Protein AF-A0A7X1ZJQ6-F1 (afdb_monomer)

Nearest PDB structures (foldseek):
  4pg6-assembly1_B  TM=3.881E-01  e=3.988E-01  Staphylococcus aureus
  4pg8-assembly1_B  TM=4.120E-01  e=9.371E-01  Staphylococcus aureus M1064
  4pg5-assembly1_B  TM=3.654E-01  e=6.317E-01  Staphylococcus aureus M1064
  4pcq-assembly2_D  TM=2.652E-01  e=8.775E-01  Mycobacterium tuberculosis H37Rv
  6z16-assembly1_e  TM=2.430E-01  e=1.141E+00  Anoxybacillus flavithermus WK1

pLDDT: mean 82.62, std 13.27, range [44.66, 98.25]

Radius of gyration: 24.74 Å; Cα contacts (8 Å, |Δi|>4): 94; chains: 1; bounding box: 72×42×51 Å

Structure (mmCIF, N/CA/C/O backbone):
data_AF-A0A7X1ZJQ6-F1
#
_entry.id   AF-A0A7X1ZJQ6-F1
#
loop_
_atom_site.group_PDB
_atom_site.id
_atom_site.type_symbol
_atom_site.label_atom_id
_atom_site.label_alt_id
_atom_site.label_comp_id
_atom_site.label_asym_id
_atom_site.label_entity_id
_atom_site.label_seq_id
_atom_site.pdbx_PDB_ins_code
_atom_site.Cartn_x
_atom_site.Cartn_y
_atom_site.Cartn_z
_atom_site.occupancy
_atom_site.B_iso_or_equiv
_atom_site.auth_seq_id
_atom_site.auth_comp_id
_atom_site.auth_asym_id
_atom_site.auth_atom_id
_atom_site.pdbx_PDB_model_num
ATOM 1 N N . MET A 1 1 ? 32.523 27.589 -17.675 1.00 49.56 1 MET A N 1
ATOM 2 C CA . MET A 1 1 ? 33.145 26.272 -17.950 1.00 49.56 1 MET A CA 1
ATOM 3 C C . MET A 1 1 ? 32.057 25.309 -18.408 1.00 49.56 1 MET A C 1
ATOM 5 O O . MET A 1 1 ? 31.043 25.213 -17.732 1.00 49.56 1 MET A O 1
ATOM 9 N N . ARG A 1 2 ? 32.202 24.661 -19.573 1.00 62.75 2 ARG A N 1
ATOM 10 C CA . ARG A 1 2 ? 31.268 23.614 -20.029 1.00 62.75 2 ARG A CA 1
ATOM 11 C C . ARG A 1 2 ? 31.746 22.286 -19.446 1.00 62.75 2 ARG A C 1
ATOM 13 O O . ARG A 1 2 ? 32.780 21.790 -19.870 1.00 62.75 2 ARG A O 1
ATOM 20 N N . PHE A 1 3 ? 31.025 21.751 -18.465 1.00 68.38 3 PHE A N 1
ATOM 21 C CA . PHE A 1 3 ? 31.432 20.542 -17.736 1.00 68.38 3 PHE A CA 1
ATOM 22 C C . PHE A 1 3 ? 31.220 19.234 -18.515 1.00 68.38 3 PHE A C 1
ATOM 24 O O . PHE A 1 3 ? 31.763 18.207 -18.127 1.00 68.38 3 PHE A O 1
ATOM 31 N N . PHE A 1 4 ? 30.492 19.263 -19.637 1.00 73.38 4 PHE A N 1
ATOM 32 C CA . PHE A 1 4 ? 30.229 18.076 -20.449 1.00 73.38 4 PHE A CA 1
ATOM 33 C C . PHE A 1 4 ? 30.591 18.327 -21.917 1.00 73.38 4 PHE A C 1
ATOM 35 O O . PHE A 1 4 ? 30.092 19.263 -22.552 1.00 73.38 4 PHE A O 1
ATOM 42 N N . GLY A 1 5 ? 31.518 17.509 -22.426 1.00 78.62 5 GLY A N 1
ATOM 43 C CA . GLY A 1 5 ? 31.921 17.470 -23.833 1.00 78.62 5 GLY A CA 1
ATOM 44 C C . GLY A 1 5 ? 30.868 16.803 -24.726 1.00 78.62 5 GLY A C 1
ATOM 45 O O . GLY A 1 5 ? 29.788 16.438 -24.272 1.00 78.62 5 GLY A O 1
ATOM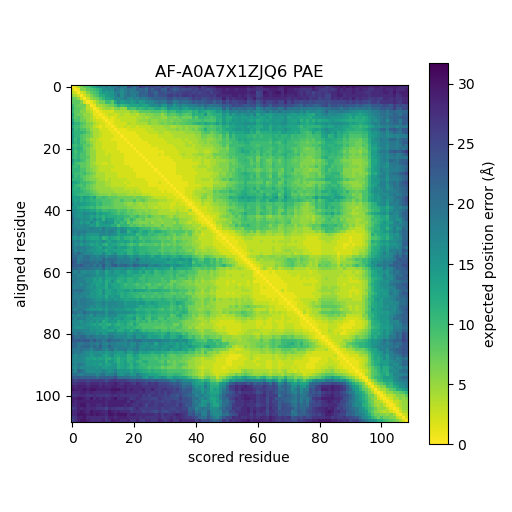 46 N N . LYS A 1 6 ? 31.174 16.640 -26.020 1.00 71.12 6 LYS A N 1
ATOM 47 C CA . LYS A 1 6 ? 30.297 15.915 -26.953 1.00 71.12 6 LYS A CA 1
ATOM 48 C C . LYS A 1 6 ? 30.265 14.429 -26.570 1.00 71.12 6 LYS A C 1
ATOM 50 O O . LYS A 1 6 ? 31.241 13.719 -26.785 1.00 71.12 6 LYS A O 1
ATOM 55 N N . THR A 1 7 ? 29.157 13.970 -25.998 1.00 75.25 7 THR A N 1
ATOM 56 C CA . THR A 1 7 ? 28.966 12.574 -25.588 1.00 75.25 7 THR A CA 1
ATOM 57 C C . THR A 1 7 ? 28.504 11.728 -26.774 1.00 75.25 7 THR A C 1
ATOM 59 O O . THR A 1 7 ? 27.451 11.988 -27.350 1.00 75.25 7 THR A O 1
ATOM 62 N N . HIS A 1 8 ? 29.289 10.712 -27.135 1.00 76.94 8 HIS A N 1
ATOM 63 C CA . HIS A 1 8 ? 28.966 9.740 -28.183 1.00 76.94 8 HIS A CA 1
ATOM 64 C C . HIS A 1 8 ? 28.721 8.375 -27.520 1.00 76.94 8 HIS A C 1
ATOM 66 O O . HIS A 1 8 ? 29.646 7.590 -27.337 1.00 76.94 8 HIS A O 1
ATOM 72 N N . ILE A 1 9 ? 27.487 8.130 -27.068 1.00 84.94 9 ILE A N 1
ATOM 73 C CA . ILE A 1 9 ? 27.072 6.846 -26.480 1.00 84.94 9 ILE A CA 1
ATOM 74 C C . ILE A 1 9 ? 26.155 6.141 -27.473 1.00 84.94 9 ILE A C 1
ATOM 76 O O . ILE A 1 9 ? 25.139 6.696 -27.890 1.00 84.94 9 ILE A O 1
ATOM 80 N N . ASP A 1 10 ? 26.493 4.900 -27.815 1.00 86.31 10 ASP A N 1
ATOM 81 C CA . ASP A 1 10 ? 25.655 4.050 -28.658 1.00 86.31 10 ASP A CA 1
ATOM 82 C C . ASP A 1 10 ? 24.568 3.349 -27.828 1.00 86.31 10 ASP A C 1
ATOM 84 O O . ASP A 1 10 ? 24.674 2.188 -27.423 1.00 86.31 10 ASP A O 1
ATOM 88 N N . PHE A 1 11 ? 23.488 4.078 -27.562 1.00 88.12 11 PHE A N 1
ATOM 89 C CA . PHE A 1 11 ? 22.320 3.545 -26.859 1.00 88.12 11 PHE A CA 1
ATOM 90 C C . PHE A 1 11 ? 21.654 2.383 -27.612 1.00 88.12 11 PHE A C 1
ATOM 92 O O . PHE A 1 11 ? 21.0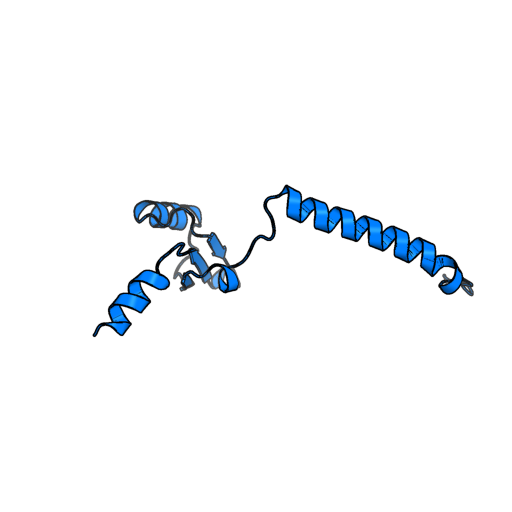93 1.478 -26.989 1.00 88.12 11 PHE A O 1
ATOM 99 N N . ILE A 1 12 ? 21.731 2.377 -28.946 1.00 89.62 12 ILE A N 1
ATOM 100 C CA . ILE A 1 12 ? 21.101 1.351 -29.781 1.00 89.62 12 ILE A CA 1
ATOM 101 C C . ILE A 1 12 ? 21.867 0.033 -29.677 1.00 89.62 12 ILE A C 1
ATOM 103 O O . ILE A 1 12 ? 21.240 -1.020 -29.526 1.00 89.62 12 ILE A O 1
ATOM 107 N N . GLY A 1 13 ? 23.199 0.075 -29.675 1.00 88.25 13 GLY A N 1
ATOM 108 C CA . GLY A 1 13 ? 24.048 -1.094 -29.446 1.00 88.25 13 GLY A CA 1
ATOM 109 C C . GLY A 1 13 ? 23.857 -1.704 -28.053 1.00 88.25 13 GLY A C 1
ATOM 110 O O . GLY A 1 13 ? 23.808 -2.928 -27.903 1.00 88.25 13 GLY A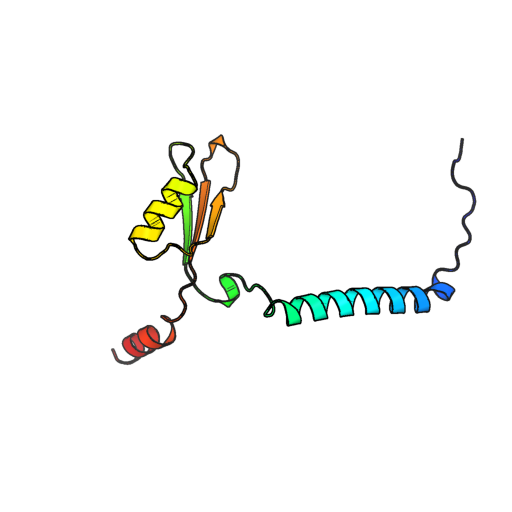 O 1
ATOM 111 N N . LEU A 1 14 ? 23.664 -0.871 -27.024 1.00 91.50 14 LEU A N 1
ATOM 112 C CA . LEU A 1 14 ? 23.492 -1.331 -25.639 1.00 91.50 14 LEU A CA 1
ATOM 113 C C . LEU A 1 14 ? 22.080 -1.842 -25.309 1.00 91.50 14 LEU A C 1
ATOM 115 O O . LEU A 1 14 ? 21.910 -2.508 -24.283 1.00 91.50 14 LEU A O 1
ATOM 119 N N . ARG A 1 15 ? 21.077 -1.609 -26.169 1.00 92.75 15 ARG A N 1
ATOM 120 C CA . ARG A 1 15 ? 19.662 -1.917 -25.878 1.00 92.75 15 ARG A CA 1
ATOM 121 C C . ARG A 1 15 ? 19.421 -3.352 -25.411 1.00 92.75 15 ARG A C 1
ATOM 123 O O . ARG A 1 15 ? 18.632 -3.575 -24.504 1.00 92.75 15 ARG A O 1
ATOM 130 N N . ARG A 1 16 ? 20.126 -4.336 -25.988 1.00 92.12 16 ARG A N 1
ATOM 131 C CA . ARG A 1 16 ? 19.949 -5.757 -25.633 1.00 92.12 16 ARG A CA 1
ATOM 132 C C . ARG A 1 16 ? 20.403 -6.045 -24.202 1.00 92.12 16 ARG A C 1
ATOM 134 O O . ARG A 1 16 ? 19.723 -6.772 -23.487 1.00 92.12 16 ARG A O 1
ATOM 141 N N . LYS A 1 17 ? 21.522 -5.446 -23.776 1.00 93.75 17 LYS A N 1
ATOM 142 C CA . LYS A 1 17 ? 22.025 -5.562 -22.398 1.00 93.75 17 LYS A CA 1
ATOM 143 C C . LYS A 1 17 ? 21.092 -4.853 -21.418 1.00 93.75 17 LYS A C 1
ATOM 145 O O . LYS A 1 17 ? 20.798 -5.404 -20.364 1.00 93.75 17 LYS A O 1
ATOM 150 N N . ALA A 1 18 ? 20.590 -3.676 -21.795 1.00 94.81 18 ALA A N 1
ATOM 151 C CA . ALA A 1 18 ? 19.614 -2.938 -20.998 1.00 94.81 18 ALA A CA 1
ATOM 152 C C . ALA A 1 18 ? 18.312 -3.735 -20.816 1.00 94.81 18 ALA A C 1
ATOM 154 O O . ALA A 1 18 ? 17.874 -3.915 -19.686 1.00 94.81 18 ALA A O 1
ATOM 155 N N . PHE A 1 19 ? 17.747 -4.300 -21.890 1.00 96.25 19 PHE A N 1
ATOM 156 C CA . PHE A 1 19 ? 16.541 -5.130 -21.806 1.00 96.25 19 PHE A CA 1
ATOM 157 C C . PHE A 1 19 ? 16.742 -6.391 -20.969 1.00 96.25 19 PHE A C 1
ATOM 159 O O . PHE A 1 19 ? 15.850 -6.745 -20.203 1.00 96.25 19 PHE A O 1
ATOM 166 N N . LEU A 1 20 ? 17.903 -7.048 -21.068 1.00 97.12 20 LEU A N 1
ATOM 167 C CA . LEU A 1 20 ? 18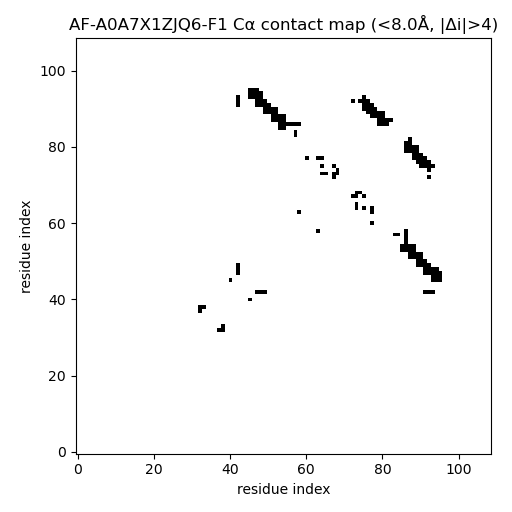.207 -8.210 -20.233 1.00 97.12 20 LEU A CA 1
ATOM 168 C C . LEU A 1 20 ? 18.242 -7.827 -18.748 1.00 97.12 20 LEU A C 1
ATOM 170 O O . LEU A 1 20 ? 17.606 -8.484 -17.928 1.00 97.12 20 LEU A O 1
ATOM 174 N N . LEU A 1 21 ? 18.936 -6.737 -18.412 1.00 97.31 21 LEU A N 1
ATOM 175 C CA . LEU A 1 21 ? 19.004 -6.231 -17.043 1.00 97.31 21 LEU A CA 1
ATOM 176 C C . L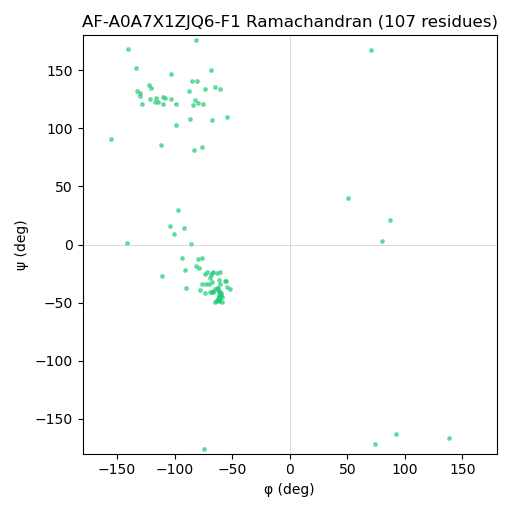EU A 1 21 ? 17.614 -5.846 -16.515 1.00 97.31 21 LEU A C 1
ATOM 178 O O . LEU A 1 21 ? 17.245 -6.252 -15.415 1.00 97.31 21 LEU A O 1
ATOM 182 N N . SER A 1 22 ? 16.817 -5.123 -17.306 1.00 97.38 22 SER A N 1
ATOM 183 C CA . SER A 1 22 ? 15.433 -4.786 -16.955 1.00 97.38 22 SER A CA 1
ATOM 184 C C . SER A 1 22 ? 14.578 -6.034 -16.750 1.00 97.38 22 SER A C 1
ATOM 186 O O . SER A 1 22 ? 13.838 -6.105 -15.773 1.00 97.38 22 SER A O 1
ATOM 188 N N . GLY A 1 23 ? 14.710 -7.037 -17.621 1.00 98.00 23 GLY A N 1
ATOM 189 C CA . GLY A 1 23 ? 13.997 -8.307 -17.509 1.00 98.00 23 GLY A CA 1
ATOM 190 C C . GLY A 1 23 ? 14.324 -9.049 -16.214 1.00 98.00 23 GLY A C 1
ATOM 191 O O . GLY A 1 23 ? 13.412 -9.513 -15.536 1.00 98.00 23 GLY A O 1
ATOM 192 N N . ILE A 1 24 ? 15.601 -9.091 -15.820 1.00 98.25 24 ILE A N 1
ATOM 193 C CA . ILE A 1 24 ? 16.031 -9.686 -14.545 1.00 98.25 24 ILE A CA 1
ATOM 194 C C . ILE A 1 24 ? 15.404 -8.943 -13.361 1.00 98.25 24 ILE A C 1
ATOM 196 O O . ILE A 1 24 ? 14.852 -9.575 -12.463 1.00 98.25 24 ILE A O 1
ATOM 200 N N . ILE A 1 25 ? 15.437 -7.608 -13.364 1.00 98.12 25 ILE A N 1
ATOM 201 C CA . ILE A 1 25 ? 14.853 -6.795 -12.284 1.00 98.12 25 ILE A CA 1
ATOM 202 C C . ILE A 1 25 ? 13.341 -7.034 -12.177 1.00 98.12 25 ILE A C 1
ATOM 204 O O . ILE A 1 25 ? 12.824 -7.236 -11.077 1.00 98.12 25 ILE A O 1
ATOM 208 N N . ILE A 1 26 ? 12.635 -7.066 -13.310 1.00 98.12 26 ILE A N 1
ATOM 209 C CA . ILE A 1 26 ? 11.198 -7.362 -13.358 1.00 98.12 26 ILE A CA 1
ATOM 210 C C . ILE A 1 26 ? 10.924 -8.771 -12.822 1.00 98.12 26 ILE A C 1
ATOM 212 O O . ILE A 1 26 ? 10.043 -8.938 -11.980 1.00 98.12 26 ILE A O 1
ATOM 216 N N . ALA A 1 27 ? 11.696 -9.774 -13.245 1.00 98.00 27 ALA A N 1
ATOM 217 C CA . ALA A 1 27 ? 11.539 -11.155 -12.793 1.00 98.00 27 ALA A CA 1
ATOM 218 C C . ALA A 1 27 ? 11.750 -11.297 -11.279 1.00 98.00 27 ALA A C 1
ATOM 220 O O . ALA A 1 27 ? 10.972 -11.981 -10.613 1.00 98.00 27 ALA A O 1
ATOM 221 N N . ILE A 1 28 ? 12.745 -10.606 -10.713 1.00 98.00 28 ILE A N 1
ATOM 222 C CA . ILE A 1 28 ? 12.958 -10.539 -9.260 1.00 98.00 28 ILE A CA 1
ATOM 223 C C . ILE A 1 28 ? 11.746 -9.902 -8.569 1.00 98.00 28 ILE A C 1
ATOM 225 O O . ILE A 1 28 ? 11.269 -10.427 -7.562 1.00 98.00 28 ILE A O 1
ATOM 229 N N . GLY A 1 29 ? 11.213 -8.806 -9.117 1.00 96.75 29 GLY A N 1
ATOM 230 C CA . GLY A 1 29 ? 10.012 -8.148 -8.597 1.00 96.75 29 GLY A CA 1
ATOM 231 C C . GLY A 1 29 ? 8.796 -9.075 -8.570 1.00 96.75 29 GLY A C 1
ATOM 232 O O . GLY A 1 29 ? 8.158 -9.221 -7.529 1.00 96.75 29 GLY A O 1
ATOM 233 N N . ILE A 1 30 ? 8.521 -9.763 -9.681 1.00 96.69 30 ILE A N 1
ATOM 234 C CA . ILE A 1 30 ? 7.418 -10.729 -9.790 1.00 96.69 30 ILE A CA 1
ATOM 235 C C . ILE A 1 30 ? 7.619 -11.888 -8.810 1.00 96.69 30 ILE A C 1
ATOM 237 O O . ILE A 1 30 ? 6.704 -12.228 -8.063 1.00 96.69 30 ILE A O 1
ATOM 241 N N . THR A 1 31 ? 8.826 -12.454 -8.751 1.00 96.75 31 THR A N 1
ATOM 242 C CA . THR A 1 31 ? 9.147 -13.563 -7.838 1.00 96.75 31 THR A CA 1
ATOM 243 C C . THR A 1 31 ? 8.938 -13.155 -6.379 1.00 96.75 31 THR A C 1
ATOM 245 O O . THR A 1 31 ? 8.350 -13.900 -5.602 1.00 96.75 31 THR A O 1
ATOM 248 N N . SER A 1 32 ? 9.346 -11.939 -6.008 1.00 96.56 32 SER A N 1
ATOM 249 C CA . SER A 1 32 ? 9.121 -11.375 -4.672 1.00 96.56 32 SER A CA 1
ATOM 250 C C . SER A 1 32 ? 7.634 -11.254 -4.330 1.00 96.56 32 SER A C 1
ATOM 252 O O . SER A 1 32 ? 7.246 -11.563 -3.206 1.00 96.56 32 SER A O 1
ATOM 254 N N . ILE A 1 33 ? 6.791 -10.845 -5.285 1.00 95.88 33 ILE A N 1
ATOM 255 C CA . ILE A 1 33 ? 5.335 -10.771 -5.090 1.00 95.88 33 ILE A CA 1
ATOM 256 C C . ILE A 1 33 ? 4.761 -12.170 -4.844 1.00 95.88 33 ILE A C 1
ATOM 258 O O . ILE A 1 33 ? 4.043 -12.372 -3.867 1.00 95.88 33 ILE A O 1
ATOM 262 N N . VAL A 1 34 ? 5.113 -13.149 -5.682 1.00 94.88 34 VAL A N 1
ATOM 263 C CA . VAL A 1 34 ? 4.602 -14.525 -5.563 1.00 94.88 34 VAL A CA 1
ATOM 264 C C . VAL A 1 34 ? 5.026 -15.163 -4.236 1.00 94.88 34 VAL A C 1
ATOM 266 O O . VAL A 1 34 ? 4.181 -15.687 -3.514 1.00 94.88 34 VAL A O 1
ATOM 269 N N . LEU A 1 35 ? 6.304 -15.054 -3.858 1.00 95.00 35 LEU A N 1
ATOM 270 C CA . LEU A 1 35 ? 6.826 -15.640 -2.616 1.00 95.00 35 LEU A CA 1
ATOM 271 C C . LEU A 1 35 ? 6.257 -14.995 -1.342 1.00 95.00 35 LEU A C 1
ATOM 273 O O . LEU A 1 35 ? 6.251 -15.627 -0.291 1.00 95.00 35 LEU A O 1
ATOM 277 N N . LYS A 1 36 ? 5.777 -13.748 -1.411 1.00 91.75 36 LYS A N 1
ATOM 278 C CA . LYS A 1 36 ? 5.205 -13.018 -0.264 1.00 91.75 36 LYS A CA 1
ATOM 279 C C . LYS A 1 36 ? 3.689 -13.187 -0.113 1.00 91.75 36 LYS A C 1
ATOM 281 O O . LYS A 1 36 ? 3.081 -12.436 0.647 1.00 91.75 36 LYS A O 1
ATOM 286 N N . GLY A 1 37 ? 3.089 -14.154 -0.806 1.00 87.75 37 GLY A N 1
ATOM 287 C CA . GLY A 1 37 ? 1.649 -14.416 -0.729 1.00 87.75 37 GLY A CA 1
ATOM 288 C C . GLY A 1 37 ? 0.813 -13.588 -1.706 1.00 87.75 37 GLY A C 1
ATOM 289 O O . GLY A 1 37 ? -0.383 -13.421 -1.494 1.00 87.75 37 GLY A O 1
ATOM 290 N N . GLY A 1 38 ? 1.423 -13.076 -2.778 1.00 89.06 38 GLY A N 1
ATOM 291 C CA . GLY A 1 38 ? 0.728 -12.376 -3.854 1.00 89.06 38 GLY A CA 1
ATOM 292 C C . GLY A 1 38 ? 0.643 -10.861 -3.673 1.00 89.06 38 GLY A C 1
ATOM 293 O O . GLY A 1 38 ? 1.403 -10.232 -2.932 1.00 89.06 38 GLY A O 1
ATOM 294 N N . LEU A 1 39 ? -0.266 -10.250 -4.435 1.00 86.50 39 LEU A N 1
ATOM 295 C CA . LEU A 1 39 ? -0.498 -8.809 -4.400 1.00 86.50 39 LEU A CA 1
ATOM 296 C C . LEU A 1 39 ? -1.244 -8.429 -3.117 1.00 86.50 39 LEU A C 1
ATOM 298 O O . LEU A 1 39 ? -2.253 -9.035 -2.767 1.00 86.50 39 LEU A O 1
ATOM 302 N N . LYS A 1 40 ? -0.781 -7.371 -2.445 1.00 83.00 40 LYS A N 1
ATOM 303 C CA . LYS A 1 40 ? -1.506 -6.757 -1.327 1.00 83.00 40 LYS A CA 1
ATOM 304 C C . LYS A 1 40 ? -2.661 -5.924 -1.877 1.00 83.00 40 LYS A C 1
ATOM 306 O O . LYS A 1 40 ? -2.507 -4.728 -2.112 1.00 83.00 40 LYS A O 1
ATOM 311 N N . LEU A 1 41 ? -3.776 -6.591 -2.147 1.00 82.31 41 LEU A N 1
ATOM 312 C CA . LEU A 1 41 ? -4.983 -5.972 -2.682 1.00 82.31 41 LEU A CA 1
ATOM 313 C C . LEU A 1 41 ? -5.582 -4.983 -1.669 1.00 82.31 41 LEU A C 1
ATOM 315 O O . LEU A 1 41 ? -5.645 -5.266 -0.474 1.00 82.31 41 LEU A O 1
ATOM 319 N N . GLY A 1 42 ? -5.985 -3.808 -2.157 1.00 77.31 42 GLY A N 1
ATOM 320 C CA . GLY A 1 42 ? -6.712 -2.812 -1.367 1.00 77.31 42 GLY A CA 1
ATOM 321 C C . GLY A 1 42 ? -8.211 -3.115 -1.278 1.00 77.31 42 GLY A C 1
ATOM 322 O O . GLY A 1 42 ? -8.702 -4.026 -1.945 1.00 77.31 42 GLY A O 1
ATOM 323 N N . LEU A 1 43 ? -8.939 -2.302 -0.502 1.00 75.06 43 LEU A N 1
ATOM 324 C CA . LEU A 1 43 ? -10.389 -2.450 -0.299 1.00 75.06 43 LEU A CA 1
ATOM 325 C C . LEU A 1 43 ? -11.198 -2.446 -1.604 1.00 75.06 43 LEU A C 1
ATOM 327 O O . LEU A 1 43 ? -12.192 -3.159 -1.687 1.00 75.06 43 LEU A O 1
ATOM 331 N N . ASP A 1 44 ? -10.742 -1.728 -2.633 1.00 81.81 44 ASP A N 1
ATOM 332 C CA . ASP A 1 44 ? -11.402 -1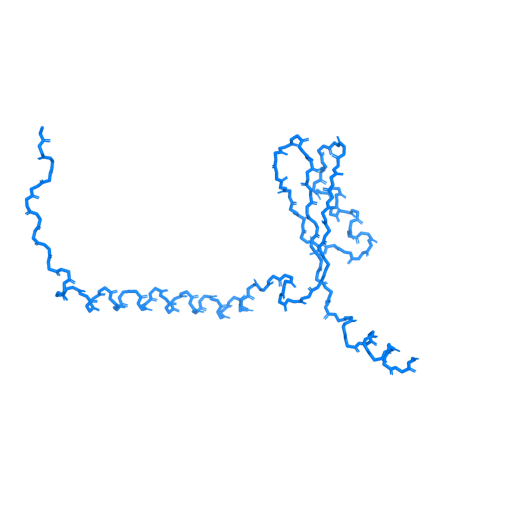.688 -3.949 1.00 81.81 44 ASP A CA 1
ATOM 333 C C . ASP A 1 44 ? -11.485 -3.071 -4.622 1.00 81.81 44 ASP A C 1
ATOM 335 O O . ASP A 1 44 ? -12.345 -3.303 -5.467 1.00 81.81 44 ASP A O 1
ATOM 339 N N . PHE A 1 45 ? -10.598 -3.998 -4.245 1.00 80.44 45 PHE A N 1
ATOM 340 C CA . PHE A 1 45 ? -10.532 -5.353 -4.799 1.00 80.44 45 PHE A CA 1
ATOM 341 C C . PHE A 1 45 ? -10.952 -6.430 -3.799 1.00 80.44 45 PHE A C 1
ATOM 343 O O . PHE A 1 45 ? -11.392 -7.500 -4.210 1.00 80.44 45 PHE A O 1
ATOM 350 N N . THR A 1 46 ? -10.793 -6.181 -2.498 1.00 77.12 46 THR A N 1
ATOM 351 C CA . THR A 1 46 ? -11.168 -7.143 -1.452 1.00 77.12 46 THR A CA 1
ATOM 352 C C . THR A 1 46 ? -12.571 -6.933 -0.901 1.00 77.12 46 THR A C 1
ATOM 354 O O . THR A 1 46 ? -13.047 -7.772 -0.146 1.00 77.12 46 THR A O 1
ATOM 357 N N . GLY A 1 47 ? -13.210 -5.807 -1.220 1.00 75.00 47 GLY A N 1
ATOM 358 C CA . GLY A 1 47 ? -14.404 -5.358 -0.519 1.00 75.00 47 GLY A CA 1
ATOM 359 C C . GLY A 1 47 ? -14.093 -4.888 0.904 1.00 75.00 47 GLY A C 1
ATOM 360 O O . GLY A 1 47 ? -12.998 -5.090 1.445 1.00 75.00 47 GLY A O 1
ATOM 361 N N . GLY A 1 48 ? -15.070 -4.220 1.509 1.00 83.00 48 GLY A N 1
ATOM 362 C CA . GLY A 1 48 ? -14.982 -3.713 2.870 1.00 83.00 48 GLY A CA 1
ATOM 363 C C . GLY A 1 48 ? -15.565 -2.318 3.027 1.00 83.00 48 GLY A C 1
ATOM 364 O O . GLY A 1 48 ? -16.280 -1.820 2.160 1.00 83.00 48 GLY A O 1
ATOM 365 N N . ILE A 1 49 ? -15.264 -1.703 4.166 1.00 84.31 49 ILE A N 1
ATOM 366 C CA . ILE A 1 49 ? -15.777 -0.390 4.547 1.00 84.31 49 ILE A CA 1
ATOM 367 C C . ILE A 1 49 ? -14.597 0.553 4.760 1.00 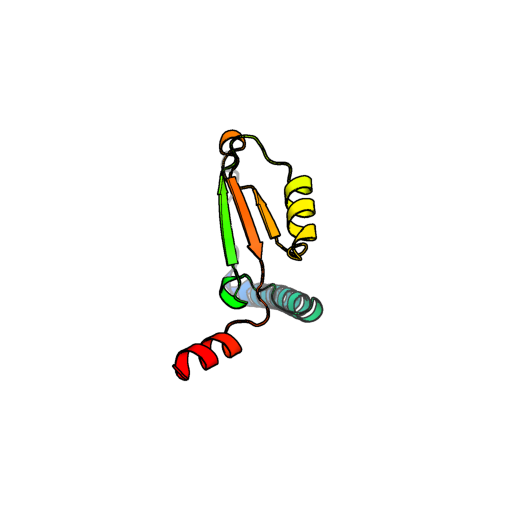84.31 49 ILE A C 1
ATOM 369 O O . ILE A 1 49 ? -13.614 0.219 5.429 1.00 84.31 49 ILE A O 1
ATOM 373 N N . GLU A 1 50 ? -14.723 1.752 4.202 1.00 87.81 50 GLU A N 1
ATOM 374 C CA . GLU A 1 50 ? -13.807 2.862 4.412 1.00 87.81 50 GLU A CA 1
ATOM 375 C C . GLU A 1 50 ? -14.556 4.014 5.091 1.00 87.81 50 GLU A C 1
ATOM 377 O O . GLU A 1 50 ? -15.565 4.496 4.580 1.00 87.81 50 GLU A O 1
ATOM 382 N N . VAL A 1 51 ? -14.071 4.450 6.257 1.00 88.31 51 VAL A N 1
ATOM 383 C CA . VAL A 1 51 ? -14.687 5.524 7.046 1.00 88.31 51 VAL A CA 1
ATOM 384 C C . VAL A 1 51 ? -13.691 6.655 7.249 1.00 88.31 51 VAL A C 1
ATOM 386 O O . VAL A 1 51 ? -12.589 6.454 7.763 1.00 88.31 51 VAL A O 1
ATOM 389 N N . HIS A 1 52 ? -14.111 7.859 6.869 1.00 90.38 52 HIS A N 1
ATOM 390 C CA . HIS A 1 52 ? -13.358 9.096 7.046 1.00 90.38 52 HIS A CA 1
ATOM 391 C C . HIS A 1 52 ? -13.887 9.817 8.281 1.00 90.38 52 HIS A C 1
ATOM 393 O O . HIS A 1 52 ? -15.071 10.138 8.362 1.00 90.38 52 HIS A O 1
ATOM 399 N N . LEU A 1 53 ? -13.013 10.058 9.253 1.00 89.00 53 LEU A N 1
ATOM 400 C CA . LEU A 1 53 ? -13.353 10.699 10.517 1.00 89.00 53 LEU A CA 1
ATOM 401 C C . LEU A 1 53 ? -12.504 11.950 10.712 1.00 89.00 53 LEU A C 1
ATOM 403 O O . LEU A 1 53 ? -11.291 11.932 10.505 1.00 89.00 53 LEU A O 1
ATOM 407 N N . LYS A 1 54 ? -13.139 13.019 11.186 1.00 89.62 54 LYS A N 1
ATOM 408 C CA . LYS A 1 54 ? -12.467 14.226 11.664 1.00 89.62 54 LYS A CA 1
ATOM 409 C C . LYS A 1 54 ? -12.631 14.308 13.174 1.00 89.62 54 LYS A C 1
ATOM 411 O O . LYS A 1 54 ? -13.752 14.238 13.668 1.00 89.62 54 LYS A O 1
ATOM 416 N N . PHE A 1 55 ? -11.526 14.448 13.896 1.00 87.06 55 PHE A N 1
ATOM 417 C CA . PHE A 1 55 ? -11.542 14.574 15.352 1.00 87.06 55 PHE A CA 1
ATOM 418 C C . PHE A 1 55 ? -11.328 16.027 15.784 1.00 87.06 55 PHE A C 1
ATOM 420 O O . PHE A 1 55 ? -10.555 16.760 15.176 1.00 87.06 55 PHE A O 1
ATOM 427 N N . ASP A 1 56 ? -11.945 16.434 16.892 1.00 85.94 56 ASP A N 1
ATOM 428 C CA . ASP A 1 56 ? -11.744 17.786 17.440 1.00 85.94 56 ASP A CA 1
ATOM 429 C C . ASP A 1 56 ? -10.327 17.999 17.993 1.00 85.94 56 ASP A C 1
ATOM 431 O O . ASP A 1 56 ? -9.828 19.119 18.065 1.00 85.94 56 ASP A O 1
ATOM 435 N N . LYS A 1 57 ? -9.667 16.914 18.408 1.00 83.69 57 LYS A N 1
ATOM 436 C CA . LYS A 1 57 ? -8.306 16.903 18.957 1.00 83.69 57 LYS A CA 1
ATOM 437 C C . LYS A 1 57 ? -7.506 15.790 18.304 1.00 83.69 57 LYS A C 1
ATOM 439 O O . LYS A 1 57 ? -8.084 14.760 17.964 1.00 83.69 57 LYS A O 1
ATOM 444 N N . THR A 1 58 ? -6.185 15.954 18.218 1.00 80.19 58 THR A N 1
ATOM 445 C CA . THR A 1 58 ? -5.287 14.958 17.619 1.00 80.19 58 THR A CA 1
ATOM 446 C C . THR A 1 58 ? -5.474 13.591 18.272 1.00 80.19 58 THR A C 1
ATOM 448 O O . THR A 1 58 ? -5.125 13.405 19.446 1.00 80.19 58 THR A O 1
ATOM 451 N N . PRO A 1 59 ? -6.051 12.619 17.546 1.00 78.69 59 PRO A N 1
ATOM 452 C CA . PRO A 1 59 ? -6.392 11.346 18.137 1.00 78.69 59 PRO A CA 1
ATOM 453 C C . PRO A 1 59 ? -5.151 10.457 18.210 1.00 78.69 59 PRO A C 1
ATOM 455 O O . PRO A 1 59 ? -4.337 10.381 17.287 1.00 78.69 59 PRO A O 1
ATOM 458 N N . SER A 1 60 ? -5.017 9.722 19.312 1.00 86.06 60 SER A N 1
ATOM 459 C CA . SER A 1 60 ? -4.000 8.678 19.415 1.00 86.06 60 SER A CA 1
ATOM 460 C C . SER A 1 60 ? -4.438 7.454 18.612 1.00 86.06 60 SER A C 1
ATOM 462 O O . SER A 1 60 ? -5.459 6.840 18.927 1.00 86.06 60 SER A O 1
ATOM 464 N N . VAL A 1 61 ? -3.630 7.049 17.626 1.00 86.06 61 VAL A N 1
ATOM 465 C CA . VAL A 1 61 ? -3.857 5.817 16.844 1.00 86.06 61 VAL A CA 1
ATOM 466 C C . VAL A 1 61 ? -3.996 4.597 17.758 1.00 86.06 61 VAL A C 1
ATOM 468 O O . VAL A 1 61 ? -4.831 3.734 17.507 1.00 86.06 61 VAL A O 1
ATOM 471 N N . ALA A 1 62 ? -3.240 4.546 18.860 1.00 88.44 62 ALA A N 1
ATOM 472 C CA . ALA A 1 62 ? -3.319 3.453 19.826 1.00 88.44 62 ALA A CA 1
ATOM 473 C C . ALA A 1 62 ? -4.685 3.383 20.531 1.00 88.44 62 ALA A C 1
ATOM 475 O O . ALA A 1 62 ? -5.206 2.288 20.734 1.00 88.44 62 ALA A O 1
ATOM 476 N N . ARG A 1 63 ? -5.290 4.536 20.863 1.00 89.31 63 ARG A N 1
ATOM 477 C CA . ARG A 1 63 ? -6.642 4.588 21.449 1.00 89.31 63 ARG A CA 1
ATOM 478 C C . ARG A 1 63 ? -7.717 4.181 20.448 1.00 89.31 63 ARG A C 1
ATOM 480 O O . ARG A 1 63 ? -8.633 3.458 20.818 1.00 89.31 63 ARG A O 1
ATOM 487 N N . ILE A 1 64 ? -7.594 4.617 19.193 1.00 89.12 64 ILE A N 1
ATOM 488 C CA . ILE A 1 64 ? -8.514 4.188 18.131 1.00 89.12 64 ILE A CA 1
ATOM 489 C C . ILE A 1 64 ? -8.411 2.671 17.957 1.00 89.12 64 ILE A C 1
ATOM 491 O O . ILE A 1 64 ? -9.424 1.983 18.011 1.00 89.12 64 ILE A O 1
ATOM 495 N N . ARG A 1 65 ? -7.191 2.129 17.845 1.00 89.31 65 ARG A N 1
ATOM 496 C CA . ARG A 1 65 ? -6.963 0.685 17.698 1.00 89.31 65 ARG A CA 1
ATOM 497 C C . ARG A 1 65 ? -7.539 -0.118 18.858 1.00 89.31 65 ARG A C 1
ATOM 499 O O . ARG A 1 65 ? -8.196 -1.123 18.618 1.00 89.31 65 ARG A O 1
ATOM 506 N N . SER A 1 66 ? -7.323 0.310 20.101 1.00 90.38 66 SER A N 1
ATOM 507 C CA . SER A 1 66 ? -7.870 -0.403 21.260 1.00 90.38 66 SER A CA 1
ATOM 508 C C . SER A 1 66 ? -9.395 -0.317 21.338 1.00 90.38 66 SER A C 1
ATOM 510 O O . SER A 1 66 ? -10.026 -1.279 21.766 1.00 90.38 66 SER A O 1
ATOM 512 N N . GLY A 1 67 ? -10.000 0.789 20.893 1.00 90.06 67 GLY A N 1
ATOM 513 C CA . GLY A 1 67 ? -11.452 0.910 20.742 1.00 90.06 67 GLY A CA 1
ATOM 514 C C . GLY A 1 67 ? -12.011 -0.040 19.683 1.00 90.06 67 GLY A C 1
ATOM 515 O O . GLY A 1 67 ? -12.928 -0.802 19.974 1.00 90.06 67 GLY A O 1
ATOM 516 N N . LEU A 1 68 ? -11.413 -0.053 18.489 1.00 88.62 68 LEU A N 1
ATOM 517 C CA . LEU A 1 68 ? -11.816 -0.936 17.388 1.00 88.62 68 LEU A CA 1
ATOM 518 C C . LEU A 1 68 ? -11.626 -2.420 17.732 1.00 88.62 68 LEU A C 1
ATOM 520 O O . LEU A 1 68 ? -12.478 -3.241 17.407 1.00 88.62 68 LEU A O 1
ATOM 524 N N . ALA A 1 69 ? -10.563 -2.772 18.458 1.00 89.00 69 ALA A N 1
ATOM 525 C CA . ALA A 1 69 ? -10.328 -4.143 1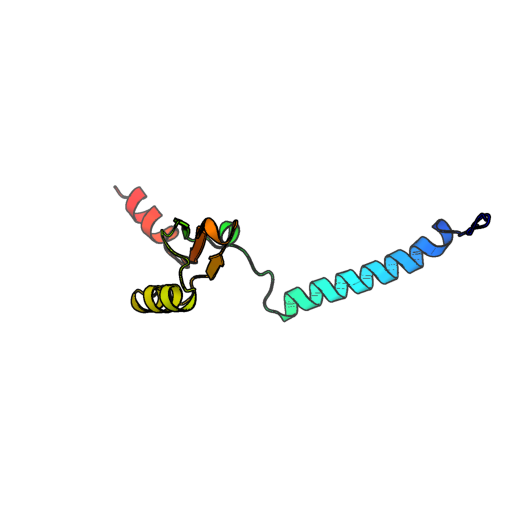8.905 1.00 89.00 69 ALA A CA 1
ATOM 526 C C . ALA A 1 69 ? -11.446 -4.679 19.817 1.00 89.00 69 ALA A C 1
ATOM 528 O O . ALA A 1 69 ? -11.778 -5.858 19.738 1.00 89.00 69 ALA A O 1
ATOM 529 N N . LYS A 1 70 ? -12.071 -3.825 20.643 1.00 90.88 70 LYS A N 1
ATOM 530 C CA . LYS A 1 70 ? -13.178 -4.232 21.531 1.00 90.88 70 LYS A CA 1
ATOM 531 C C . LYS A 1 70 ? -14.452 -4.621 20.783 1.00 90.88 70 LYS A C 1
ATOM 533 O O . LYS A 1 70 ? -15.257 -5.361 21.331 1.00 90.88 70 LYS A O 1
ATOM 538 N N . ILE A 1 71 ? -14.633 -4.117 19.564 1.00 84.88 71 ILE A N 1
ATOM 539 C CA . ILE A 1 71 ? -15.803 -4.388 18.716 1.00 84.88 71 ILE A CA 1
ATOM 540 C C . ILE A 1 71 ? -15.485 -5.375 17.583 1.00 84.88 71 ILE A C 1
ATOM 542 O O . ILE A 1 71 ? -16.223 -5.452 16.610 1.00 84.88 71 ILE A O 1
ATOM 546 N N . GLY A 1 72 ? -14.366 -6.103 17.678 1.00 82.81 72 GLY A N 1
ATOM 547 C CA . GLY A 1 72 ? -13.960 -7.090 16.670 1.00 82.81 72 GLY A CA 1
ATOM 548 C C . GLY A 1 72 ? -13.294 -6.507 15.417 1.00 82.81 72 GLY A C 1
ATOM 549 O O . GLY A 1 72 ? -12.915 -7.258 14.527 1.00 82.81 72 GLY A O 1
ATOM 550 N N . LEU A 1 73 ? -13.066 -5.191 15.351 1.00 84.94 73 LEU A N 1
ATOM 551 C CA . LEU A 1 73 ? -12.424 -4.504 14.219 1.00 84.94 73 LEU A CA 1
ATOM 552 C C . LEU A 1 73 ? -10.919 -4.263 14.446 1.00 84.94 73 LEU A C 1
ATOM 554 O O . LEU A 1 73 ? -10.350 -3.283 13.965 1.00 84.94 73 LEU A O 1
ATOM 558 N N . GLY A 1 74 ? -10.252 -5.132 15.211 1.00 81.56 74 GLY A N 1
ATOM 559 C CA . GLY A 1 74 ? -8.842 -4.962 15.597 1.00 81.56 74 GLY A CA 1
ATOM 560 C C . GLY A 1 74 ? -7.855 -4.964 14.422 1.00 81.56 74 GLY A C 1
ATOM 561 O O . GLY A 1 74 ? -6.784 -4.365 14.522 1.00 81.56 74 GLY A O 1
ATOM 562 N N . GLU A 1 75 ? -8.239 -5.583 13.306 1.00 82.75 75 GLU A N 1
ATOM 563 C CA . GLU A 1 75 ? -7.452 -5.653 12.069 1.00 82.75 75 GLU A CA 1
ATOM 564 C C . GLU A 1 75 ? -7.656 -4.446 11.142 1.00 82.75 75 GLU A C 1
ATOM 566 O O . GLU A 1 75 ? -7.049 -4.369 10.074 1.00 82.75 75 GLU A O 1
ATOM 571 N N . ALA A 1 76 ? -8.484 -3.475 11.541 1.00 86.44 76 ALA A N 1
ATOM 572 C CA . ALA A 1 76 ? -8.695 -2.273 10.754 1.00 86.44 76 ALA A CA 1
ATOM 573 C C . ALA A 1 76 ? -7.384 -1.491 10.562 1.00 86.44 76 ALA A C 1
ATOM 575 O O . ALA A 1 76 ? -6.619 -1.227 11.501 1.00 86.44 76 ALA A O 1
ATOM 576 N N . ILE A 1 77 ? -7.142 -1.064 9.326 1.00 87.38 77 ILE A N 1
ATOM 577 C CA . ILE A 1 77 ? -6.028 -0.189 8.980 1.00 87.38 77 ILE A CA 1
ATOM 578 C C . ILE A 1 77 ? -6.435 1.235 9.359 1.00 87.38 77 ILE A C 1
ATOM 580 O O . ILE A 1 77 ? -7.436 1.755 8.873 1.00 87.38 77 ILE A O 1
ATOM 584 N N . ILE A 1 78 ? -5.646 1.863 10.230 1.00 90.44 78 ILE A N 1
ATOM 585 C CA . ILE A 1 78 ? -5.864 3.231 10.709 1.00 90.44 78 ILE A CA 1
ATOM 586 C C . ILE A 1 78 ? -4.767 4.111 10.121 1.00 90.44 78 ILE A C 1
ATOM 588 O O . ILE A 1 78 ? -3.583 3.878 10.378 1.00 90.44 78 ILE A O 1
ATOM 592 N N . GLN A 1 79 ? -5.151 5.132 9.366 1.00 89.81 79 GLN A N 1
ATOM 593 C CA . GLN A 1 79 ? -4.231 6.041 8.693 1.00 89.81 79 GLN A CA 1
ATOM 594 C C . GLN A 1 79 ? -4.615 7.490 8.985 1.00 89.81 79 GLN A C 1
ATOM 596 O O . GLN A 1 79 ? -5.751 7.888 8.772 1.00 89.81 79 GLN A O 1
ATOM 601 N N . GLN A 1 80 ? -3.666 8.297 9.454 1.00 89.88 80 GLN A N 1
ATOM 602 C CA . GLN A 1 80 ? -3.856 9.747 9.548 1.00 89.88 80 GLN A CA 1
ATOM 603 C C . GLN A 1 80 ? -3.506 10.392 8.206 1.00 89.88 80 GLN A C 1
ATOM 605 O O . GLN A 1 80 ? -2.549 9.970 7.551 1.00 89.88 80 GLN A O 1
ATOM 610 N N . TYR A 1 81 ? -4.277 11.393 7.792 1.00 87.94 81 TYR A N 1
ATOM 611 C CA . TYR A 1 81 ? -4.047 12.139 6.554 1.00 87.94 81 TYR A CA 1
ATOM 612 C C . TYR A 1 81 ? -4.324 13.634 6.762 1.00 87.94 81 TYR A C 1
ATOM 614 O O . TYR A 1 81 ? -4.855 14.032 7.794 1.00 87.94 81 TYR A O 1
ATOM 622 N N . GLY A 1 82 ? -3.923 14.467 5.799 1.00 85.81 82 GLY A N 1
ATOM 623 C CA . GLY A 1 82 ? -4.006 15.925 5.930 1.00 85.81 82 GLY A CA 1
ATOM 624 C C . GLY A 1 82 ? -2.959 16.522 6.880 1.00 85.81 82 GLY A C 1
ATOM 625 O O . GLY A 1 82 ? -2.017 15.849 7.313 1.00 85.81 82 GLY A O 1
ATOM 626 N N . GLY A 1 83 ? -3.096 17.815 7.168 1.00 83.25 83 GLY A N 1
ATOM 627 C CA . GLY A 1 83 ? -2.279 18.524 8.149 1.00 83.25 83 GLY A CA 1
ATOM 628 C C . GLY A 1 83 ? -2.571 18.060 9.578 1.00 83.25 83 GLY A C 1
ATOM 629 O O . GLY A 1 83 ? -3.693 17.677 9.903 1.00 83.25 83 GLY A O 1
ATOM 630 N N . LYS A 1 84 ? -1.570 18.129 10.468 1.00 76.75 84 LYS A N 1
ATOM 631 C CA . LYS A 1 84 ? -1.716 17.706 11.879 1.00 76.75 84 LYS A CA 1
ATOM 632 C C . LYS A 1 84 ? -2.874 18.402 12.604 1.00 76.75 84 LYS A C 1
ATOM 634 O O . LYS A 1 84 ? -3.494 17.785 13.459 1.00 76.75 84 LYS A O 1
ATOM 639 N N . GLU A 1 85 ? -3.170 19.644 12.232 1.00 82.25 85 GLU A N 1
ATOM 640 C CA . GLU A 1 85 ? -4.254 20.458 12.799 1.00 82.25 85 GLU A CA 1
ATOM 641 C C . GLU A 1 85 ? -5.651 19.977 12.367 1.00 82.25 85 GLU A C 1
ATOM 643 O O . GLU A 1 85 ? -6.646 20.237 13.040 1.00 82.25 85 GLU A O 1
ATOM 648 N N . GLU A 1 86 ? -5.747 19.278 11.232 1.00 83.50 86 GLU A N 1
ATOM 649 C CA . GLU A 1 86 ? -7.025 18.858 10.650 1.00 83.50 86 GLU A CA 1
ATOM 650 C C . GLU A 1 86 ? -7.576 17.591 11.307 1.00 83.50 86 GLU A C 1
ATOM 652 O O . GLU A 1 86 ? -8.773 17.324 11.198 1.00 83.50 86 GLU A O 1
ATOM 657 N N . ASN A 1 87 ? -6.716 16.838 12.010 1.00 87.44 87 ASN A N 1
ATOM 658 C CA . ASN A 1 87 ? -7.070 15.650 12.790 1.00 87.44 87 ASN A CA 1
ATOM 659 C C . ASN A 1 87 ? -7.916 14.633 12.000 1.00 87.44 87 ASN A C 1
ATOM 661 O O . ASN A 1 87 ? -8.864 14.046 12.533 1.00 87.44 87 ASN A O 1
ATOM 665 N N . LEU A 1 88 ? -7.578 14.436 10.723 1.00 89.25 88 LEU A N 1
ATOM 666 C CA . LEU A 1 88 ? -8.287 13.520 9.839 1.00 89.25 88 LEU A CA 1
ATOM 667 C C . LEU A 1 88 ? -7.716 12.108 9.964 1.00 89.25 88 LEU A C 1
ATOM 669 O O . LEU A 1 88 ? -6.501 11.885 9.932 1.00 89.25 88 LEU A O 1
ATOM 673 N N . VAL A 1 89 ? -8.612 11.139 1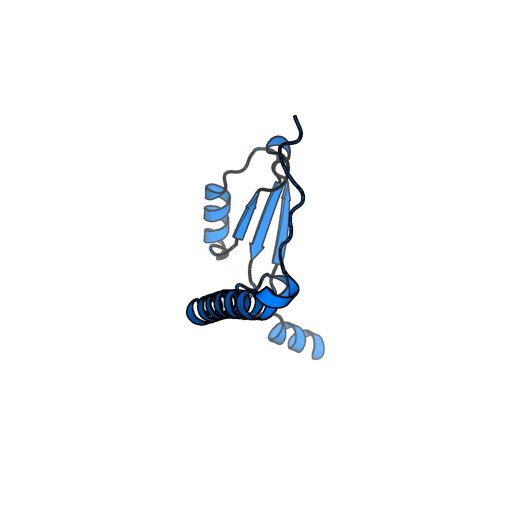0.108 1.00 91.25 89 VAL A N 1
ATOM 674 C CA . VAL A 1 89 ? -8.278 9.725 10.239 1.00 91.25 89 VAL A CA 1
ATOM 675 C C . VAL A 1 89 ? -9.146 8.907 9.308 1.00 91.25 89 VAL A C 1
ATOM 677 O O . VAL A 1 89 ? -10.366 9.035 9.275 1.00 91.25 89 VAL A O 1
ATOM 680 N N . LEU A 1 90 ? -8.486 8.022 8.586 1.00 90.12 90 LEU A N 1
ATOM 681 C CA . LEU A 1 90 ? -9.068 7.033 7.715 1.00 90.12 90 LEU A CA 1
ATOM 682 C C . LEU A 1 90 ? -9.018 5.673 8.403 1.00 90.12 90 LEU A C 1
ATOM 684 O O . LEU A 1 90 ? -7.948 5.229 8.827 1.00 90.12 90 LEU A O 1
ATOM 688 N N . ILE A 1 91 ? -10.169 5.020 8.515 1.00 90.19 91 ILE A N 1
ATOM 689 C CA . ILE A 1 91 ? -10.289 3.657 9.028 1.00 90.19 91 ILE A CA 1
ATOM 690 C C . ILE A 1 91 ? -10.772 2.773 7.884 1.00 90.19 91 ILE A C 1
ATOM 692 O O . ILE A 1 91 ? -11.824 3.022 7.301 1.00 90.19 91 ILE A O 1
ATOM 696 N N . LYS A 1 92 ? -9.995 1.740 7.570 1.00 88.81 92 LYS A N 1
ATOM 697 C CA . LYS A 1 92 ? -10.293 0.755 6.528 1.00 88.81 92 LYS A CA 1
ATOM 698 C C . LYS A 1 92 ? -10.467 -0.610 7.171 1.00 88.81 92 LYS A C 1
ATOM 700 O O . LYS A 1 92 ? -9.567 -1.060 7.880 1.00 88.81 92 LYS A O 1
ATOM 705 N N . TYR A 1 93 ? -11.587 -1.273 6.915 1.00 86.31 93 TYR A N 1
ATOM 706 C CA . TYR A 1 93 ? -11.856 -2.620 7.413 1.00 86.31 93 TYR A CA 1
ATOM 707 C C . TYR A 1 93 ? -12.310 -3.530 6.277 1.00 86.31 93 TYR A C 1
ATOM 709 O O . TYR A 1 93 ? -13.193 -3.170 5.499 1.00 86.31 93 TYR A O 1
ATOM 717 N N . LYS A 1 94 ? -11.688 -4.704 6.184 1.00 81.06 94 LYS A N 1
ATOM 718 C CA . LYS A 1 94 ? -12.008 -5.718 5.183 1.00 81.06 94 LYS A CA 1
ATOM 719 C C . LYS A 1 94 ? -13.213 -6.520 5.675 1.00 81.06 94 LYS A C 1
ATOM 721 O O . LYS A 1 94 ? -13.183 -7.041 6.783 1.00 81.06 94 LYS A O 1
ATOM 726 N N . VAL A 1 95 ? -14.274 -6.581 4.876 1.00 73.38 95 VAL A N 1
ATOM 727 C CA . VAL A 1 95 ? -15.444 -7.422 5.166 1.00 73.38 95 VAL A CA 1
ATOM 728 C C . VAL A 1 95 ? -15.270 -8.680 4.335 1.00 73.38 95 VAL A C 1
ATOM 730 O O . VAL A 1 95 ? -15.438 -8.625 3.121 1.00 73.38 95 VAL A O 1
ATOM 733 N N . GLU A 1 96 ? -14.848 -9.772 4.971 1.00 64.69 96 GLU A N 1
ATOM 734 C CA . GLU A 1 96 ? -14.415 -10.963 4.235 1.00 64.69 96 GLU A CA 1
ATOM 735 C C . GLU A 1 96 ? -15.584 -11.681 3.540 1.00 64.69 96 GLU A C 1
ATOM 737 O O . GLU A 1 96 ? -15.403 -12.153 2.428 1.00 64.69 96 GLU A O 1
ATOM 742 N N . GLU A 1 97 ? -16.799 -11.699 4.102 1.00 51.03 97 GLU A N 1
ATOM 743 C CA . GLU A 1 97 ? -17.952 -12.390 3.500 1.00 51.03 97 GLU A CA 1
ATOM 744 C C . GLU A 1 97 ? -19.284 -11.772 3.965 1.00 51.03 97 GLU A C 1
ATOM 746 O O . GLU A 1 97 ? -19.840 -12.160 4.984 1.00 51.03 97 GLU A O 1
ATOM 751 N N . ALA A 1 98 ? -19.819 -10.788 3.236 1.00 47.34 98 ALA A N 1
ATOM 752 C CA . ALA A 1 98 ? -21.202 -10.318 3.451 1.00 47.34 98 ALA A CA 1
ATOM 753 C C . ALA A 1 98 ? -21.951 -9.981 2.151 1.00 47.34 98 ALA A C 1
ATOM 755 O O . ALA A 1 98 ? -23.094 -9.535 2.180 1.00 47.34 98 ALA A O 1
ATOM 756 N N . SER A 1 99 ? -21.329 -10.165 0.987 1.00 52.84 99 SER A N 1
ATOM 757 C CA . SER A 1 99 ? -21.911 -9.766 -0.300 1.00 52.84 99 SER A CA 1
ATOM 758 C C . SER A 1 99 ? -22.727 -10.869 -0.975 1.00 52.84 99 SER A C 1
ATOM 760 O O . SER A 1 99 ? -23.589 -10.546 -1.784 1.00 52.84 99 SER A O 1
ATOM 762 N N . GLN A 1 100 ? -22.511 -12.148 -0.650 1.00 51.94 100 GLN A N 1
ATOM 763 C CA . GLN A 1 100 ? -23.279 -13.253 -1.246 1.00 51.94 100 GLN A CA 1
ATOM 764 C C . GLN A 1 100 ? -24.537 -13.598 -0.432 1.00 51.94 100 GLN A C 1
ATOM 766 O O . GLN A 1 100 ? -25.587 -13.838 -1.019 1.00 51.94 100 GLN A O 1
ATOM 771 N N . GLU A 1 101 ? -24.465 -13.540 0.901 1.00 52.91 101 GLU A N 1
ATOM 772 C CA . GLU A 1 101 ? -25.574 -13.919 1.792 1.00 52.91 101 GLU A CA 1
ATOM 773 C C . GLU A 1 101 ? -26.657 -12.821 1.878 1.00 52.91 101 GLU A C 1
ATOM 775 O O . GLU A 1 101 ? -27.853 -13.097 1.785 1.00 52.91 101 GLU A O 1
ATOM 780 N N . ILE A 1 102 ? -26.256 -11.542 1.904 1.00 57.34 102 ILE A N 1
ATOM 781 C CA . ILE A 1 102 ? -27.198 -10.406 1.900 1.00 57.34 102 ILE A CA 1
ATOM 782 C C . ILE A 1 102 ? -27.854 -10.230 0.519 1.00 57.34 102 ILE A C 1
ATOM 784 O O . ILE A 1 102 ? -29.029 -9.875 0.422 1.00 57.34 102 ILE A O 1
ATOM 788 N N . ALA A 1 103 ? -27.130 -10.525 -0.567 1.00 56.12 103 ALA A N 1
ATOM 789 C CA . ALA A 1 103 ? -27.687 -10.464 -1.918 1.00 56.12 103 ALA A CA 1
ATOM 790 C C . ALA A 1 103 ? -28.735 -11.562 -2.177 1.00 56.12 103 ALA A C 1
ATOM 792 O O . ALA A 1 103 ? -29.655 -11.340 -2.967 1.00 56.12 103 ALA A O 1
ATOM 793 N N . SER A 1 104 ? -28.642 -12.723 -1.513 1.00 55.44 104 SER A N 1
ATOM 794 C CA . SER A 1 104 ? -29.685 -13.754 -1.584 1.00 55.44 104 SER A CA 1
ATOM 795 C C . SER A 1 104 ? -30.925 -13.418 -0.756 1.00 55.44 104 SER A C 1
ATOM 797 O O . SER A 1 104 ? -32.027 -13.731 -1.203 1.00 55.44 104 SER A O 1
ATOM 799 N N . GLU A 1 105 ? -30.771 -12.737 0.383 1.00 59.16 105 GLU A N 1
ATOM 800 C CA . GLU A 1 105 ? -31.893 -12.297 1.229 1.00 59.16 105 GLU A CA 1
ATOM 801 C C . GLU A 1 105 ? -32.746 -11.230 0.516 1.00 59.16 105 GLU A C 1
ATOM 803 O O . GLU A 1 105 ? -33.972 -11.289 0.530 1.00 59.16 105 GLU A O 1
ATOM 808 N N . ILE A 1 106 ? -32.103 -10.295 -0.197 1.00 58.84 106 ILE A N 1
ATOM 809 C CA . ILE A 1 106 ? -32.790 -9.229 -0.952 1.00 58.84 106 ILE A CA 1
ATOM 810 C C . ILE A 1 106 ? -33.456 -9.759 -2.233 1.00 58.84 106 ILE A C 1
ATOM 812 O O . ILE A 1 106 ? -34.414 -9.168 -2.711 1.00 58.84 106 ILE A O 1
ATOM 816 N N . ARG A 1 107 ? -32.980 -10.872 -2.808 1.00 64.50 107 ARG A N 1
ATOM 817 C CA . ARG A 1 107 ? -33.581 -11.461 -4.022 1.00 64.50 107 ARG A CA 1
ATOM 818 C C . ARG A 1 107 ? -34.858 -12.263 -3.737 1.00 64.50 107 ARG A C 1
ATOM 820 O O . ARG A 1 107 ? -35.620 -12.517 -4.664 1.00 64.50 107 ARG A O 1
ATOM 827 N N . ASN A 1 108 ? -35.064 -12.691 -2.492 1.00 51.19 108 ASN A N 1
ATOM 828 C CA . ASN A 1 108 ? -36.202 -13.518 -2.080 1.00 51.19 108 ASN A CA 1
ATOM 829 C C . ASN A 1 108 ? -37.329 -12.728 -1.387 1.00 51.19 108 ASN A C 1
ATOM 831 O O . ASN A 1 108 ? -38.269 -13.347 -0.886 1.00 51.19 108 ASN A O 1
ATOM 835 N N . ASN A 1 109 ? -37.258 -11.395 -1.387 1.00 44.66 109 ASN A N 1
ATOM 836 C CA . ASN A 1 109 ? -38.312 -10.493 -0.921 1.00 44.66 109 ASN A CA 1
ATOM 837 C C . ASN A 1 109 ? -38.603 -9.422 -1.979 1.00 44.66 109 ASN A C 1
ATOM 839 O O . ASN A 1 109 ? -39.758 -8.950 -2.033 1.00 44.66 109 ASN A O 1
#

Sequence (109 aa):
MRFFGKTHIDFIGLRRKAFLLSGIIIAIGITSIVLKGGLKLGLDFTGGIEVHLKFDKTPSVARIRSGLAKIGLGEAIIQQYGGKEENLVLIKYKVEEASQEIASEIRNN

Secondary structure (DSSP, 8-state):
----------HHHHHHHHHHHHHHHHHHHHHHHHHTTS----HHHH--EEEEEE-SS---HHHHHHHHHHTT-TT-EEEEES-GGG-EEEEEE--SS-TTHHHHHHHT-

Solvent-accessible surface area (backbone atoms only — not comparable to full-atom values): 6791 Å² total; per-residue (Å²): 133,83,91,69,76,94,81,87,74,68,63,76,80,44,43,65,60,53,52,50,53,52,49,52,55,50,50,52,52,53,50,51,34,56,78,68,76,41,80,89,73,52,54,95,75,60,41,55,50,79,47,83,44,74,43,99,54,77,73,56,66,68,59,51,46,57,53,32,39,76,74,73,44,55,84,42,48,77,45,78,49,85,55,79,90,57,24,29,36,38,40,39,39,77,47,89,84,60,71,68,66,54,54,52,57,64,72,75,108

Foldseek 3Di:
DPPDDDDDDDPVVCVVVVVVVVVVVVVVVVVVQVVVPHDPDDCVPQPWDKDKDWDCAQDDPVVVLVVCVVVVQNVWDWDDDDDSNRNIIMTTGGDRDDVPVVVVVVVVD

Mean predicted aligned error: 11.41 Å